Protein AF-A0A932R2M3-F1 (afdb_monomer_lite)

Foldseek 3Di:
DPDPLVPDDLVRLVVLLVVLVVVLVVVVVVPVPVPDPPPVVSVVSVVVSVVSVVVSVVD

Secondary structure (DSSP, 8-state):
----GGG--HHHHHHHHHHHHHHHHHHHHHTTTS----HHHHHHHHHHHHHHHHHHHH-

Sequence (59 aa):
MKTDLKNKTKSELESMIREKRDALKNFRFGIAGSRVKNIKEARTTRKDIARAITFLKQK

Radius of gyration: 12.93 Å; chains: 1; bounding box: 27×16×36 Å

pLDDT: mean 78.71, std 12.17, range [38.28, 90.5]

Structure (mmCIF, N/CA/C/O backbone):
data_AF-A0A932R2M3-F1
#
_entry.id   AF-A0A932R2M3-F1
#
loop_
_atom_site.group_PDB
_atom_site.id
_atom_site.type_symbol
_atom_site.label_atom_id
_atom_site.label_alt_id
_atom_site.label_comp_id
_atom_site.label_asym_id
_atom_site.label_entity_id
_atom_site.label_seq_id
_atom_site.pdbx_PDB_ins_code
_atom_site.Cartn_x
_atom_site.Cartn_y
_atom_site.Cartn_z
_atom_si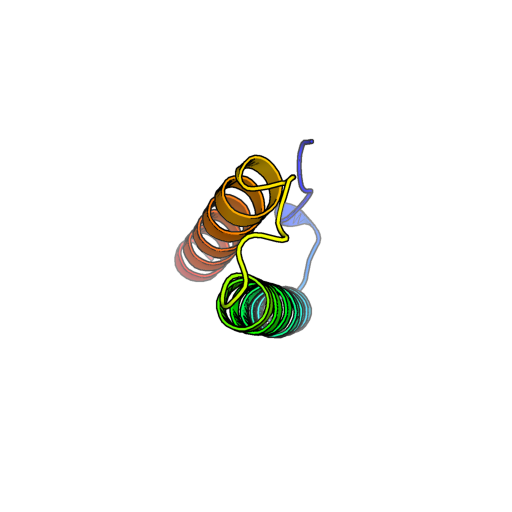te.occupancy
_atom_site.B_iso_or_equiv
_atom_site.auth_seq_id
_atom_site.auth_comp_id
_atom_site.auth_asym_id
_atom_site.auth_atom_id
_atom_site.pdbx_PDB_model_num
ATOM 1 N N . MET A 1 1 ? 9.635 4.972 6.880 1.00 38.28 1 MET A N 1
ATOM 2 C CA . MET A 1 1 ? 8.423 5.787 6.668 1.00 38.28 1 MET A CA 1
ATOM 3 C C . MET A 1 1 ? 7.336 5.252 7.594 1.00 38.28 1 MET A C 1
ATOM 5 O O . MET A 1 1 ? 6.773 4.198 7.318 1.00 38.28 1 MET A O 1
ATOM 9 N N . LYS A 1 2 ? 7.164 5.878 8.767 1.00 41.25 2 LYS A N 1
ATOM 10 C CA . LYS A 1 2 ? 6.062 5.573 9.688 1.00 41.25 2 LYS A CA 1
ATOM 11 C C . LYS A 1 2 ? 4.805 6.116 9.016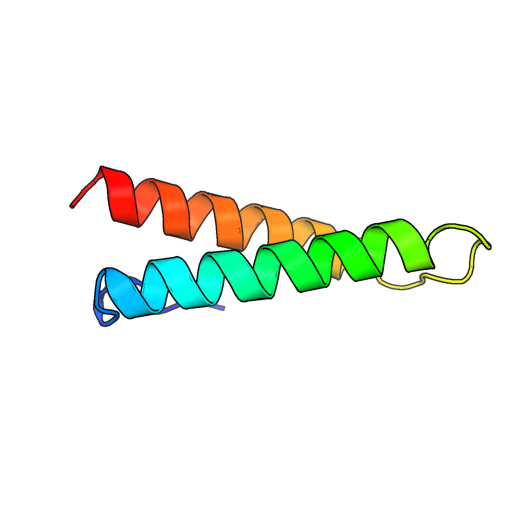 1.00 41.25 2 LYS A C 1
ATOM 13 O O . LYS A 1 2 ? 4.692 7.315 8.832 1.00 41.25 2 LYS A O 1
ATOM 18 N N . THR A 1 3 ? 3.958 5.236 8.502 1.00 53.38 3 THR A N 1
ATOM 19 C CA . THR A 1 3 ? 2.671 5.640 7.942 1.00 53.38 3 THR A CA 1
ATOM 20 C C . THR A 1 3 ? 1.731 5.772 9.127 1.00 53.38 3 THR A C 1
ATOM 22 O O . THR A 1 3 ? 1.423 4.766 9.769 1.00 53.38 3 THR A O 1
ATOM 25 N N . ASP A 1 4 ? 1.332 6.999 9.446 1.00 60.44 4 ASP A N 1
ATOM 26 C CA . ASP A 1 4 ? 0.386 7.339 10.511 1.00 60.44 4 ASP A CA 1
ATOM 27 C C . ASP A 1 4 ? -1.025 6.826 10.172 1.00 60.44 4 ASP A C 1
ATOM 29 O O . ASP A 1 4 ? -1.964 7.575 9.927 1.00 60.44 4 ASP A O 1
ATOM 33 N N . LEU A 1 5 ? -1.177 5.500 10.128 1.00 63.50 5 LEU A N 1
ATOM 34 C CA . LEU A 1 5 ? -2.446 4.802 9.904 1.00 63.50 5 LEU A CA 1
ATOM 35 C C . LEU A 1 5 ? -3.423 5.034 11.066 1.00 63.50 5 LEU A C 1
ATOM 37 O O . LEU A 1 5 ? -4.622 4.851 10.892 1.00 63.50 5 LEU A O 1
ATOM 41 N N . LYS A 1 6 ? -2.915 5.468 12.231 1.00 61.84 6 LYS A N 1
ATOM 42 C CA . LYS A 1 6 ? -3.700 5.740 13.441 1.00 61.84 6 LYS A CA 1
ATOM 43 C C . LYS A 1 6 ? -4.684 6.901 13.296 1.00 61.84 6 LYS A C 1
ATOM 45 O O . LYS A 1 6 ? -5.742 6.842 13.910 1.00 61.84 6 LYS A O 1
ATOM 50 N N . ASN A 1 7 ? -4.360 7.906 12.482 1.00 66.44 7 ASN A N 1
ATOM 51 C CA . ASN A 1 7 ? -5.171 9.122 12.365 1.00 66.44 7 ASN A CA 1
ATOM 52 C C . ASN A 1 7 ? -6.191 9.067 11.222 1.00 66.44 7 ASN A C 1
ATOM 54 O O . ASN A 1 7 ? -6.995 9.982 11.089 1.00 66.44 7 ASN A O 1
ATOM 58 N N . LYS A 1 8 ? -6.169 8.012 10.397 1.00 69.62 8 LYS A N 1
ATOM 59 C CA . LYS A 1 8 ? -7.083 7.884 9.260 1.00 69.62 8 LYS A CA 1
ATOM 60 C C . LYS A 1 8 ? -8.410 7.254 9.666 1.00 69.62 8 LYS A C 1
ATOM 62 O O . LYS A 1 8 ? -8.465 6.305 10.460 1.00 69.62 8 LYS A O 1
ATOM 67 N N . THR A 1 9 ? -9.491 7.760 9.086 1.00 79.50 9 THR A N 1
ATOM 68 C CA . THR A 1 9 ? -10.818 7.150 9.218 1.00 79.50 9 THR A CA 1
ATOM 69 C C . THR A 1 9 ? -10.896 5.846 8.417 1.00 79.50 9 THR A C 1
ATOM 71 O O . THR A 1 9 ? -10.075 5.569 7.540 1.00 79.50 9 THR A O 1
ATOM 74 N N . LYS A 1 10 ? -11.893 5.004 8.720 1.00 79.19 10 LYS A N 1
ATOM 75 C CA . LYS A 1 10 ? -12.089 3.717 8.030 1.00 79.19 10 LYS A CA 1
ATOM 76 C C . LYS A 1 10 ? -12.245 3.907 6.511 1.00 79.19 10 LYS A C 1
ATOM 78 O O . LYS A 1 10 ? -11.600 3.203 5.741 1.00 79.19 10 LYS A O 1
ATOM 83 N N . SER A 1 11 ? -13.015 4.919 6.107 1.00 82.44 11 SER A N 1
ATOM 84 C CA . SER A 1 11 ? -13.252 5.282 4.702 1.00 82.44 11 SER A CA 1
ATOM 85 C C . SER A 1 11 ? -11.974 5.729 3.976 1.00 82.44 11 SER A C 1
ATOM 87 O O . SER A 1 11 ? -11.691 5.304 2.853 1.00 82.44 11 SER A O 1
ATOM 89 N N . GLU A 1 12 ? -11.132 6.527 4.639 1.00 82.69 12 GLU A N 1
ATOM 90 C CA . GLU A 1 12 ? -9.845 6.961 4.081 1.00 82.69 12 GLU A CA 1
ATOM 91 C C . GLU A 1 12 ? -8.860 5.800 3.922 1.00 82.69 12 GLU A C 1
ATOM 93 O O . GLU A 1 12 ? -8.094 5.755 2.957 1.00 82.69 12 GLU A O 1
ATOM 98 N N . LEU A 1 13 ? -8.868 4.845 4.858 1.00 82.50 13 LEU A N 1
ATOM 99 C CA . LEU A 1 13 ? -8.053 3.635 4.764 1.00 82.50 13 LEU A CA 1
ATOM 100 C C . LEU A 1 13 ? -8.503 2.747 3.603 1.00 82.50 13 LEU A C 1
ATOM 102 O O . LEU A 1 13 ? -7.658 2.264 2.850 1.00 82.50 13 LEU A O 1
ATOM 106 N N . GLU A 1 14 ? -9.809 2.558 3.430 1.00 85.56 14 GLU A N 1
ATOM 107 C CA . GLU A 1 14 ? -10.376 1.794 2.314 1.00 85.56 14 GLU A CA 1
ATOM 108 C C . GLU A 1 14 ? -10.056 2.439 0.958 1.00 85.56 14 GLU A C 1
ATOM 110 O O . GLU A 1 14 ? -9.623 1.742 0.033 1.00 85.56 14 GLU A O 1
ATOM 115 N N . SER A 1 15 ? -10.166 3.767 0.862 1.00 87.69 15 SER A N 1
ATOM 116 C CA . SER A 1 15 ? -9.804 4.530 -0.342 1.00 87.69 15 SER A CA 1
ATOM 117 C C . SER A 1 15 ? -8.310 4.407 -0.658 1.00 87.69 15 SER A C 1
ATOM 119 O O . SER A 1 15 ? -7.936 4.031 -1.769 1.00 87.69 15 SER A O 1
ATOM 121 N N . MET A 1 16 ? -7.445 4.570 0.350 1.00 86.44 16 MET A N 1
ATOM 122 C CA . MET A 1 16 ? -5.996 4.404 0.189 1.00 86.44 16 MET A CA 1
ATOM 123 C C . MET A 1 16 ? -5.615 2.973 -0.228 1.00 86.44 16 MET A C 1
ATOM 125 O O . MET A 1 16 ? -4.669 2.769 -0.992 1.00 86.44 16 MET A O 1
ATOM 129 N N . ILE A 1 17 ? -6.326 1.956 0.272 1.00 87.88 17 ILE A N 1
ATOM 130 C CA . ILE A 1 17 ? -6.114 0.559 -0.130 1.00 87.88 17 ILE A CA 1
ATOM 131 C C . ILE A 1 17 ? -6.498 0.351 -1.597 1.00 87.88 17 ILE A C 1
ATOM 133 O O . ILE A 1 17 ? -5.767 -0.352 -2.300 1.00 87.88 17 ILE A O 1
ATOM 137 N N . ARG A 1 18 ? -7.610 0.938 -2.063 1.00 90.31 18 ARG A N 1
ATOM 138 C CA . ARG A 1 18 ? -8.012 0.888 -3.480 1.00 90.31 18 ARG A CA 1
ATOM 139 C C . ARG A 1 18 ? -6.940 1.497 -4.376 1.00 90.31 18 ARG A C 1
ATOM 141 O O . ARG A 1 18 ? -6.406 0.788 -5.224 1.00 90.31 18 ARG A O 1
ATOM 148 N N . GLU A 1 19 ? -6.528 2.728 -4.095 1.00 89.38 19 GLU A N 1
ATOM 149 C CA . GLU A 1 19 ? -5.497 3.425 -4.874 1.00 89.38 19 GLU A CA 1
ATOM 150 C C . GLU A 1 19 ? -4.178 2.640 -4.931 1.00 89.38 19 GLU A C 1
ATOM 152 O O . GLU A 1 19 ? -3.599 2.441 -6.001 1.00 89.38 19 GLU A O 1
ATOM 157 N N . LYS A 1 20 ? -3.708 2.115 -3.788 1.00 88.69 20 LYS A N 1
ATOM 158 C CA . LYS A 1 20 ? -2.473 1.313 -3.751 1.00 88.69 20 LYS A CA 1
ATOM 159 C C . LYS A 1 20 ? -2.605 -0.011 -4.506 1.00 88.69 20 LYS A C 1
ATOM 161 O O . LYS A 1 20 ? -1.613 -0.488 -5.067 1.00 88.69 20 LYS A O 1
ATOM 166 N N . ARG A 1 21 ? -3.791 -0.630 -4.525 1.00 90.12 21 ARG A N 1
ATOM 167 C CA . ARG A 1 21 ? -4.055 -1.841 -5.321 1.00 90.12 21 ARG A CA 1
ATOM 168 C C . ARG A 1 21 ? -4.042 -1.539 -6.815 1.00 90.12 21 ARG A C 1
ATOM 170 O O . ARG A 1 21 ? -3.444 -2.318 -7.557 1.00 90.12 21 ARG A O 1
ATOM 177 N N . ASP A 1 22 ? -4.612 -0.416 -7.233 1.00 90.50 22 ASP A N 1
ATOM 178 C CA . ASP A 1 22 ? -4.596 0.014 -8.633 1.00 90.50 22 ASP A CA 1
ATOM 179 C C . ASP A 1 22 ? -3.178 0.362 -9.095 1.00 90.50 22 ASP A C 1
ATOM 181 O O . ASP A 1 22 ? -2.737 -0.108 -10.145 1.00 90.50 22 ASP A O 1
ATOM 185 N N . ALA A 1 23 ? -2.396 1.051 -8.259 1.00 87.44 23 ALA A N 1
ATOM 186 C CA . ALA A 1 23 ? -0.977 1.286 -8.516 1.00 87.44 23 ALA A CA 1
ATOM 187 C C . ALA A 1 23 ? -0.194 -0.031 -8.671 1.00 87.44 23 ALA A C 1
ATOM 189 O O . ALA A 1 23 ? 0.622 -0.176 -9.582 1.00 87.44 23 ALA A O 1
ATOM 190 N N . LEU A 1 24 ? -0.472 -1.031 -7.825 1.00 87.38 24 LEU A N 1
ATOM 191 C CA . LEU A 1 24 ? 0.147 -2.353 -7.936 1.00 87.38 24 LEU A CA 1
ATOM 192 C C . LEU A 1 24 ? -0.291 -3.090 -9.212 1.00 87.38 24 LEU A C 1
ATOM 194 O O . LEU A 1 24 ? 0.519 -3.789 -9.819 1.00 87.38 24 LEU A O 1
ATOM 198 N N . LYS A 1 25 ? -1.551 -2.943 -9.626 1.00 87.75 25 LYS A N 1
ATOM 199 C CA . LYS A 1 25 ? -2.082 -3.516 -10.868 1.00 87.75 25 LYS A CA 1
ATOM 200 C C . LYS A 1 25 ? -1.383 -2.899 -12.082 1.00 87.75 25 LYS A C 1
ATOM 202 O O . LYS A 1 25 ? -0.839 -3.642 -12.895 1.00 87.75 25 LYS A O 1
ATOM 207 N N . ASN A 1 26 ? -1.291 -1.572 -12.140 1.00 85.56 26 ASN A N 1
ATOM 208 C CA . ASN A 1 26 ? -0.567 -0.845 -13.187 1.00 85.56 26 ASN A CA 1
ATOM 209 C C . ASN A 1 26 ? 0.914 -1.233 -13.225 1.00 85.56 26 ASN A C 1
ATOM 211 O O . ASN A 1 26 ? 1.455 -1.495 -14.294 1.00 85.56 26 ASN A O 1
ATOM 215 N N . PHE A 1 27 ? 1.550 -1.370 -12.059 1.00 84.25 2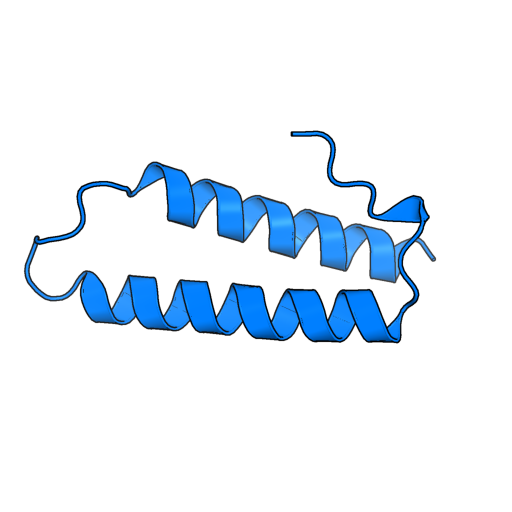7 PHE A N 1
ATOM 216 C CA . PHE A 1 27 ? 2.926 -1.854 -11.957 1.00 84.25 27 PHE A CA 1
ATOM 217 C C . PHE A 1 27 ? 3.087 -3.277 -12.518 1.00 84.25 27 PHE A C 1
ATOM 219 O O . PHE A 1 27 ? 4.053 -3.554 -13.224 1.00 84.25 27 PHE A O 1
ATOM 226 N N . ARG A 1 28 ? 2.139 -4.187 -12.245 1.00 82.31 28 ARG A N 1
ATOM 227 C CA . ARG A 1 28 ? 2.159 -5.558 -12.788 1.00 82.31 28 ARG A CA 1
ATOM 228 C C . ARG A 1 28 ? 1.981 -5.585 -14.303 1.00 82.31 28 ARG A C 1
ATOM 230 O O . ARG A 1 28 ? 2.674 -6.358 -14.954 1.00 82.31 28 ARG A O 1
ATOM 237 N N . PHE A 1 29 ? 1.100 -4.752 -14.854 1.00 82.88 29 PHE A N 1
ATOM 238 C CA . PHE A 1 29 ? 0.939 -4.638 -16.306 1.00 82.88 29 PHE A CA 1
ATOM 239 C C . PHE A 1 29 ? 2.160 -3.988 -16.969 1.00 82.88 29 PHE A C 1
ATOM 241 O O . PHE A 1 29 ? 2.622 -4.475 -17.994 1.00 82.88 29 PHE A O 1
ATOM 248 N N . GLY A 1 30 ? 2.754 -2.968 -16.344 1.00 78.44 30 GLY A N 1
ATOM 249 C CA . GLY A 1 30 ? 3.969 -2.309 -16.834 1.00 78.44 30 GLY A CA 1
ATOM 250 C C . GLY A 1 30 ? 5.239 -3.170 -16.781 1.00 78.44 30 GLY A C 1
ATOM 251 O O . GLY A 1 30 ? 6.232 -2.823 -17.417 1.00 78.44 30 GLY A O 1
ATOM 252 N N . ILE A 1 31 ? 5.230 -4.296 -16.053 1.00 72.38 31 ILE A N 1
ATOM 253 C CA . ILE A 1 31 ? 6.338 -5.269 -16.033 1.00 72.38 31 ILE A CA 1
ATOM 254 C C . ILE A 1 31 ? 6.446 -6.057 -17.347 1.00 72.38 31 ILE A C 1
ATOM 256 O O . ILE A 1 31 ? 7.547 -6.506 -17.682 1.00 72.38 31 ILE A O 1
ATOM 260 N N . ALA A 1 32 ? 5.352 -6.215 -18.101 1.00 66.50 32 ALA A N 1
ATOM 261 C CA . ALA A 1 32 ? 5.353 -6.906 -19.388 1.00 66.50 32 ALA A CA 1
ATOM 262 C C . ALA A 1 32 ? 6.173 -6.096 -20.411 1.00 66.50 32 ALA A C 1
ATOM 264 O O . ALA A 1 32 ? 5.668 -5.188 -21.061 1.00 66.50 32 ALA A O 1
ATOM 265 N N . GLY A 1 33 ? 7.477 -6.375 -20.490 1.00 67.81 33 GLY A N 1
ATOM 266 C CA . GLY A 1 33 ? 8.421 -5.643 -21.341 1.00 67.81 33 GLY A CA 1
ATOM 267 C C . GLY A 1 33 ? 9.772 -5.310 -20.700 1.00 67.81 33 GLY A C 1
ATOM 268 O O . GLY A 1 33 ? 10.543 -4.562 -21.292 1.00 67.81 33 GLY A O 1
ATOM 269 N N . SER A 1 34 ? 10.091 -5.835 -19.506 1.00 61.94 34 SER A N 1
ATOM 270 C CA . SER A 1 34 ? 11.428 -5.714 -18.882 1.00 61.94 34 SER A CA 1
ATOM 271 C C . SER A 1 34 ? 11.870 -4.284 -18.506 1.00 61.94 34 SER A C 1
ATOM 273 O O . SER A 1 34 ? 13.034 -4.041 -18.196 1.00 61.94 34 SER A O 1
ATOM 275 N N . ARG A 1 35 ? 10.947 -3.312 -18.482 1.00 63.22 35 ARG A N 1
ATOM 276 C CA . ARG A 1 35 ? 11.271 -1.881 -18.302 1.00 63.22 35 ARG A CA 1
ATOM 277 C C . ARG A 1 35 ? 11.214 -1.383 -16.849 1.00 63.22 35 ARG A C 1
ATOM 279 O O . ARG A 1 35 ? 11.373 -0.191 -16.598 1.00 63.22 35 ARG A O 1
ATOM 286 N N . VAL A 1 36 ? 10.986 -2.257 -15.867 1.00 64.69 36 VAL A N 1
ATOM 287 C CA . V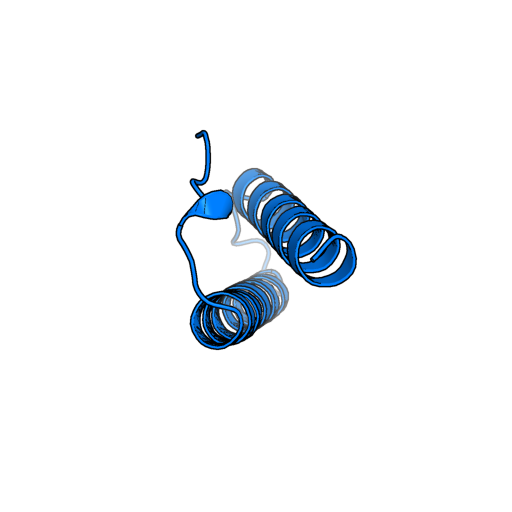AL A 1 36 ? 10.693 -1.822 -14.491 1.00 64.69 36 VAL A CA 1
ATOM 288 C C . VAL A 1 36 ? 11.905 -1.984 -13.575 1.00 64.69 36 VAL A C 1
ATOM 290 O O . VAL A 1 36 ? 12.165 -3.054 -13.034 1.00 64.69 36 VAL A O 1
ATOM 293 N N . LYS A 1 37 ? 12.631 -0.880 -13.360 1.00 65.50 37 LYS A N 1
ATOM 294 C CA . LYS A 1 37 ? 13.813 -0.817 -12.478 1.00 65.50 37 LYS A CA 1
ATOM 295 C C . LYS A 1 37 ? 13.472 -0.860 -10.975 1.00 65.50 37 LYS A C 1
ATOM 297 O O . LYS A 1 37 ? 14.298 -1.280 -10.171 1.00 65.50 37 LYS A O 1
ATOM 302 N N . ASN A 1 38 ? 12.246 -0.497 -10.579 1.00 74.12 38 ASN A N 1
ATOM 303 C CA . ASN A 1 38 ? 11.870 -0.284 -9.171 1.00 74.12 38 ASN A CA 1
ATOM 304 C C . ASN A 1 38 ? 11.026 -1.416 -8.555 1.00 74.12 38 ASN A C 1
ATOM 306 O O . ASN A 1 38 ? 9.961 -1.203 -7.983 1.00 74.12 38 ASN A O 1
ATOM 310 N N . ILE A 1 39 ? 11.541 -2.648 -8.576 1.00 79.44 39 ILE A N 1
ATOM 311 C CA . ILE 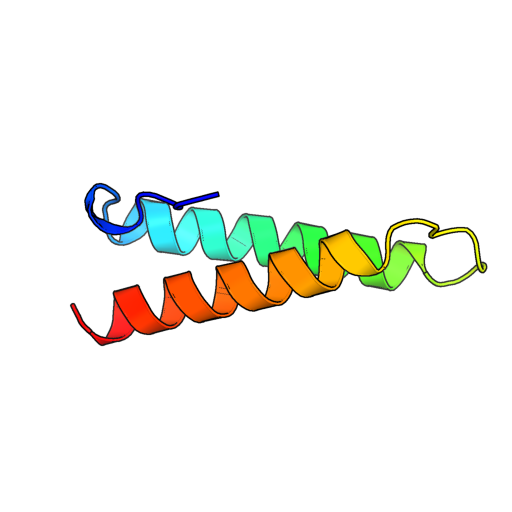A 1 39 ? 10.905 -3.820 -7.931 1.00 79.44 39 ILE A CA 1
ATOM 312 C C . ILE A 1 39 ? 10.701 -3.610 -6.414 1.00 79.44 39 ILE A C 1
ATOM 314 O O . ILE A 1 39 ? 9.731 -4.100 -5.821 1.00 79.44 39 ILE A O 1
ATOM 318 N N . LYS A 1 40 ? 11.600 -2.848 -5.773 1.00 83.56 40 LYS A N 1
ATOM 319 C CA . LYS A 1 40 ? 11.520 -2.504 -4.342 1.00 83.56 40 LYS A CA 1
ATOM 320 C C . LYS A 1 40 ? 10.246 -1.730 -4.000 1.00 83.56 40 LYS A C 1
ATOM 322 O O . LYS A 1 40 ? 9.673 -1.949 -2.931 1.00 83.56 40 LYS A O 1
ATOM 327 N N . GLU A 1 41 ? 9.788 -0.873 -4.903 1.00 83.19 41 GLU A N 1
ATOM 328 C CA . GLU A 1 41 ? 8.610 -0.038 -4.698 1.00 83.19 41 GLU A CA 1
ATOM 329 C C . GLU A 1 41 ? 7.352 -0.903 -4.603 1.00 83.19 41 GLU A C 1
ATOM 331 O O . GLU A 1 41 ? 6.668 -0.881 -3.586 1.00 83.19 41 GLU A O 1
ATOM 336 N N . ALA A 1 42 ? 7.141 -1.822 -5.548 1.00 83.94 42 ALA A N 1
ATOM 337 C CA . ALA A 1 42 ? 6.004 -2.743 -5.498 1.00 83.94 42 ALA A CA 1
ATOM 338 C C . ALA A 1 42 ? 6.013 -3.691 -4.291 1.00 83.94 42 ALA A C 1
ATOM 340 O O . ALA A 1 42 ? 4.957 -4.077 -3.778 1.00 83.94 42 ALA A O 1
ATOM 341 N N . ARG A 1 43 ? 7.195 -4.090 -3.802 1.00 86.69 43 ARG A N 1
ATOM 342 C CA . ARG A 1 43 ? 7.297 -4.850 -2.544 1.00 86.69 43 ARG A CA 1
ATOM 343 C C . ARG A 1 43 ? 6.874 -3.996 -1.345 1.00 86.69 43 ARG A C 1
ATOM 345 O O . ARG A 1 43 ? 6.233 -4.519 -0.435 1.00 86.69 43 ARG A O 1
ATOM 352 N N . THR A 1 44 ? 7.206 -2.710 -1.353 1.00 88.44 44 THR A N 1
ATOM 353 C CA . THR A 1 44 ? 6.821 -1.755 -0.305 1.00 88.44 44 THR A CA 1
ATOM 354 C C . THR A 1 44 ? 5.321 -1.473 -0.349 1.00 88.44 44 THR A C 1
ATOM 356 O O . THR A 1 44 ? 4.653 -1.635 0.669 1.00 88.44 44 THR A O 1
ATOM 359 N N . THR A 1 45 ? 4.760 -1.223 -1.534 1.00 87.44 45 THR A N 1
ATOM 360 C CA . THR A 1 45 ? 3.317 -1.026 -1.748 1.00 87.44 45 THR A CA 1
ATOM 361 C C . THR A 1 45 ? 2.501 -2.218 -1.251 1.00 87.44 45 THR A C 1
ATOM 363 O O . THR A 1 45 ? 1.514 -2.034 -0.542 1.00 87.44 45 THR A O 1
ATOM 366 N N . ARG A 1 46 ? 2.949 -3.457 -1.517 1.00 87.62 46 ARG A N 1
ATOM 367 C CA . ARG A 1 46 ? 2.313 -4.671 -0.966 1.00 87.62 46 ARG A CA 1
ATOM 368 C C . ARG A 1 46 ? 2.316 -4.705 0.563 1.00 87.62 46 ARG A C 1
ATOM 370 O O . ARG A 1 46 ? 1.294 -5.032 1.162 1.00 87.62 46 ARG A O 1
ATOM 377 N N . LYS A 1 47 ? 3.446 -4.370 1.194 1.00 89.94 47 LYS A N 1
ATOM 378 C CA . LYS A 1 47 ? 3.553 -4.330 2.663 1.00 89.94 47 LYS A CA 1
ATOM 379 C C . LYS A 1 47 ? 2.649 -3.257 3.264 1.00 89.94 47 LYS A C 1
ATOM 381 O O . LYS A 1 47 ? 2.040 -3.498 4.300 1.00 89.94 47 LYS A O 1
ATOM 386 N N . ASP A 1 48 ? 2.537 -2.105 2.617 1.00 86.62 48 ASP A N 1
ATOM 387 C CA . ASP A 1 48 ? 1.681 -1.025 3.099 1.00 86.62 48 ASP A CA 1
ATOM 388 C C . ASP A 1 48 ? 0.194 -1.370 3.008 1.00 86.62 48 ASP A C 1
ATOM 390 O O . ASP A 1 48 ? -0.542 -1.096 3.953 1.00 86.62 48 ASP A O 1
ATOM 394 N N . ILE A 1 49 ? -0.238 -2.018 1.918 1.00 88.31 49 ILE A N 1
ATOM 395 C CA . ILE A 1 49 ? -1.610 -2.537 1.793 1.00 88.31 49 ILE A CA 1
ATOM 396 C C . ILE A 1 49 ? -1.896 -3.526 2.928 1.00 88.31 49 ILE A C 1
ATOM 398 O O . ILE A 1 49 ? -2.922 -3.415 3.593 1.00 88.31 49 ILE A O 1
ATOM 402 N N . ALA A 1 50 ? -0.977 -4.465 3.183 1.00 88.94 50 ALA A N 1
ATOM 403 C CA . ALA A 1 50 ? -1.143 -5.453 4.246 1.00 88.94 50 ALA A CA 1
ATOM 404 C C . ALA A 1 50 ? -1.272 -4.793 5.629 1.00 88.94 50 ALA A C 1
ATOM 406 O O . ALA A 1 50 ? -2.187 -5.123 6.375 1.00 88.94 50 ALA A O 1
ATOM 407 N N . ARG A 1 51 ? -0.419 -3.810 5.948 1.00 88.44 51 ARG A N 1
ATOM 408 C CA . ARG A 1 51 ? -0.506 -3.057 7.212 1.00 88.44 51 ARG A CA 1
ATOM 409 C C . ARG A 1 51 ? -1.830 -2.307 7.355 1.00 88.44 51 ARG A C 1
ATOM 411 O O . ARG A 1 51 ? -2.411 -2.335 8.434 1.00 88.44 51 ARG A O 1
ATOM 418 N N . ALA A 1 52 ? -2.306 -1.666 6.287 1.00 85.12 52 ALA A N 1
ATOM 419 C CA . ALA A 1 52 ? -3.578 -0.946 6.300 1.00 85.12 52 ALA A CA 1
ATOM 420 C C . ALA A 1 52 ? -4.770 -1.892 6.538 1.00 85.12 52 ALA A C 1
ATOM 422 O O . ALA A 1 52 ? -5.644 -1.577 7.341 1.00 85.12 52 ALA A O 1
ATOM 423 N N . ILE A 1 53 ? -4.770 -3.076 5.914 1.00 86.38 53 ILE A N 1
ATOM 424 C CA . ILE A 1 53 ? -5.798 -4.108 6.136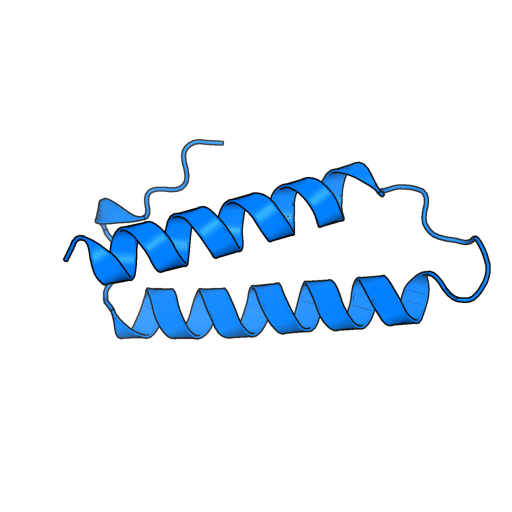 1.00 86.38 53 ILE A CA 1
ATOM 425 C C . ILE A 1 53 ? -5.737 -4.654 7.568 1.00 86.38 53 ILE A C 1
ATOM 427 O O . ILE A 1 53 ? -6.775 -4.804 8.206 1.00 86.38 53 ILE A O 1
ATOM 431 N N . THR A 1 54 ? -4.542 -4.928 8.101 1.00 89.69 54 THR A N 1
ATOM 432 C CA . THR A 1 54 ? -4.393 -5.384 9.493 1.00 89.69 54 THR A CA 1
ATOM 433 C C . THR A 1 54 ? -4.922 -4.346 10.476 1.00 89.69 54 THR A C 1
ATOM 435 O O . THR A 1 54 ? -5.635 -4.704 11.408 1.00 89.69 54 THR A O 1
ATOM 438 N N . PHE A 1 55 ? -4.628 -3.065 10.244 1.00 84.44 55 PHE A N 1
ATOM 439 C CA . PHE A 1 55 ? -5.137 -1.979 11.076 1.00 84.44 55 PHE A CA 1
ATOM 440 C C . PHE A 1 55 ? -6.668 -1.865 11.001 1.00 84.44 55 PHE A C 1
ATOM 442 O O . PHE A 1 55 ? -7.312 -1.713 12.032 1.00 84.44 55 PHE A O 1
ATOM 449 N N . LEU A 1 56 ? -7.259 -2.022 9.809 1.00 82.50 56 LEU A N 1
ATOM 450 C CA . LEU A 1 56 ? -8.716 -2.083 9.634 1.00 82.50 56 LEU A CA 1
ATOM 451 C C . LEU A 1 56 ? -9.373 -3.254 10.373 1.00 82.50 56 LEU A C 1
ATOM 453 O O . LEU A 1 56 ? -10.527 -3.132 10.757 1.00 82.50 56 LEU A O 1
ATOM 457 N N . LYS A 1 57 ? -8.670 -4.382 10.530 1.00 83.06 57 LYS A N 1
ATOM 458 C CA . LYS A 1 57 ? -9.180 -5.574 11.224 1.00 83.06 57 LYS A CA 1
ATOM 459 C C . LYS A 1 57 ? -8.993 -5.512 12.745 1.00 83.06 57 LYS A C 1
ATOM 461 O O . LYS A 1 57 ? -9.722 -6.177 13.467 1.00 83.06 57 LYS A O 1
ATOM 466 N N . GLN A 1 58 ? -7.980 -4.788 13.222 1.00 79.75 58 GLN A N 1
ATOM 467 C CA . GLN A 1 58 ? -7.732 -4.584 14.655 1.00 79.75 58 GLN A CA 1
ATOM 468 C C . GLN A 1 58 ? -8.650 -3.535 15.289 1.00 79.75 58 GLN A C 1
ATOM 470 O O . GLN A 1 58 ? -8.729 -3.482 16.513 1.00 79.75 58 GLN A O 1
ATOM 475 N N . LYS A 1 59 ? -9.273 -2.687 14.470 1.00 60.75 59 LYS A N 1
ATOM 476 C CA . LYS A 1 59 ? -10.235 -1.671 14.888 1.00 60.75 59 LYS A CA 1
ATOM 477 C C . LYS A 1 59 ? -11.648 -2.238 14.857 1.00 60.75 59 LYS A C 1
ATOM 479 O O . LYS A 1 59 ? -12.423 -1.856 15.754 1.00 60.75 59 LYS A O 1
#